Protein AF-A0A292R4X8-F1 (afdb_monomer_lite)

Secondary structure (DSSP, 8-state):
-HHHHHHHHHHHHHHHHHHHHHT--PPEEEEETT--TTS--EEEEEEEETTEEEEEEEEHHHHHHHHHH-TTHHHHHHHTS-TTSTTTEEEE-TTT-BTTBEEEEEEE--EEETTEEE--EEEEEEE-TTSSEEEEEEEETTS-EEEEEEEEEE-HHHHSPPPPTTGGG--

pLDDT: mean 82.52, std 17.25, range [35.72, 98.44]

Foldseek 3Di:
DVVVVVVVVVVVVVVVVCVVVVPPQDKWKKFFPPDDLVDQGKIKIWGDDPQKIFIDIGTLVVLLVQCQVPVCRVVVVRVPPPPPPPPGMWGWDPPPDDLQWTKTKDWDCWDDDPPDTGAIWIWMWTAGPVRQKIWIWIAHPVRDIDDITIIGTDDVVVSYDDPDPCPVVPD

Sequence (171 aa):
MIKKIFLCFLGLILIQSAHAQIYSSDVCFYIKTGESLEKNNGITYILFDGSRLITSSHTSYYVKKSLREDPNFFYNYLKNIDSNSEGNFYKYSSSKSTPKREVYIYRYPGYHDYFLNYAPHWRCIAVSPDKNSFISWTEYDDGTISGKQYYIRIDKKELLPKISDYDFLYE

Radius of gyration: 20.35 Å; chains: 1; bounding box: 51×65×45 Å

Structure (mmCIF, N/CA/C/O backbone):
data_AF-A0A292R4X8-F1
#
_entry.id   AF-A0A292R4X8-F1
#
loop_
_atom_site.group_PDB
_atom_site.id
_atom_site.type_symbol
_atom_site.label_atom_id
_atom_site.label_alt_id
_atom_site.label_comp_id
_atom_site.label_asym_id
_atom_site.label_entity_id
_atom_site.label_seq_id
_atom_site.pdbx_PDB_ins_code
_atom_site.Cartn_x
_atom_site.Cartn_y
_atom_site.Cartn_z
_atom_site.occupancy
_atom_site.B_iso_or_equiv
_atom_site.auth_seq_id
_atom_site.auth_comp_id
_atom_site.auth_asym_id
_atom_site.auth_atom_id
_atom_site.pdbx_PDB_model_num
ATOM 1 N N . MET A 1 1 ? -25.426 -43.292 -10.553 1.00 51.72 1 MET A N 1
ATOM 2 C CA . MET A 1 1 ? -24.390 -42.408 -11.145 1.00 51.72 1 MET A CA 1
ATOM 3 C C . MET A 1 1 ? -24.600 -40.924 -10.844 1.00 51.72 1 MET A C 1
ATOM 5 O O . MET A 1 1 ? -23.635 -40.279 -10.460 1.00 51.72 1 MET A O 1
ATOM 9 N N . ILE A 1 2 ? -25.831 -40.399 -10.912 1.00 53.72 2 ILE A N 1
ATOM 10 C CA . ILE A 1 2 ? -26.154 -38.970 -10.691 1.00 53.72 2 ILE A CA 1
ATOM 11 C C . ILE A 1 2 ? -25.671 -38.426 -9.325 1.00 53.72 2 ILE A C 1
ATOM 13 O O . ILE A 1 2 ? -25.116 -37.334 -9.263 1.00 53.72 2 ILE A O 1
ATOM 17 N N . LYS A 1 3 ? -25.758 -39.219 -8.244 1.00 51.16 3 LYS A N 1
ATOM 18 C CA . LYS A 1 3 ? -25.291 -38.822 -6.896 1.00 51.16 3 LYS A CA 1
ATOM 19 C C . LYS A 1 3 ? -23.786 -38.515 -6.800 1.00 51.16 3 LYS A C 1
ATOM 21 O O . LYS A 1 3 ? -23.405 -37.661 -6.011 1.00 51.16 3 LYS A O 1
ATOM 26 N N . LYS A 1 4 ? -22.932 -39.190 -7.587 1.00 51.75 4 LYS A N 1
ATOM 27 C CA . LYS A 1 4 ? -21.470 -38.968 -7.554 1.00 51.75 4 LYS A CA 1
ATOM 28 C C . LYS A 1 4 ? -21.073 -37.689 -8.302 1.00 51.75 4 LYS A C 1
ATOM 30 O O . LYS A 1 4 ? -20.222 -36.954 -7.824 1.00 51.75 4 LYS A O 1
ATOM 35 N N . ILE A 1 5 ? -21.743 -37.395 -9.419 1.00 62.31 5 ILE A N 1
ATOM 36 C CA . ILE A 1 5 ? -21.527 -36.171 -10.211 1.00 62.31 5 ILE A CA 1
ATOM 37 C C . ILE A 1 5 ? -21.956 -34.933 -9.413 1.00 62.31 5 ILE A C 1
ATOM 39 O O . ILE A 1 5 ? -21.246 -33.931 -9.400 1.00 62.31 5 ILE A O 1
ATOM 43 N N . PHE A 1 6 ? -23.074 -35.030 -8.687 1.00 60.19 6 PHE A N 1
ATOM 44 C CA . PHE A 1 6 ? -23.576 -33.942 -7.848 1.00 60.19 6 PHE A CA 1
ATOM 45 C C . PHE A 1 6 ? -22.606 -33.579 -6.711 1.00 60.19 6 PHE A C 1
ATOM 47 O O . PHE A 1 6 ? -22.381 -32.402 -6.452 1.00 60.19 6 PHE A O 1
ATOM 54 N N . LEU A 1 7 ? -21.965 -34.577 -6.086 1.00 59.62 7 LEU A N 1
ATOM 55 C CA . LEU A 1 7 ? -20.957 -34.353 -5.041 1.00 59.62 7 LEU A CA 1
ATOM 56 C C . LEU A 1 7 ? -19.698 -33.645 -5.569 1.00 59.62 7 LEU A C 1
ATOM 58 O O . LEU A 1 7 ? -19.169 -32.765 -4.895 1.00 59.62 7 LEU A O 1
ATOM 62 N N . CYS A 1 8 ? -19.238 -33.984 -6.777 1.00 63.91 8 CYS A N 1
ATOM 63 C CA . CYS A 1 8 ? -18.098 -33.308 -7.406 1.00 63.91 8 CYS A CA 1
ATOM 64 C C . CYS A 1 8 ? -18.420 -31.850 -7.769 1.00 63.91 8 CYS A C 1
ATOM 66 O O . CYS A 1 8 ? -17.586 -30.970 -7.562 1.00 63.91 8 CYS A O 1
ATOM 68 N N . PHE A 1 9 ? -19.636 -31.582 -8.257 1.00 64.19 9 PHE A N 1
ATOM 69 C CA . PHE A 1 9 ? -20.098 -30.221 -8.546 1.00 64.19 9 PHE A CA 1
ATOM 70 C C . PHE A 1 9 ? -20.234 -29.376 -7.273 1.00 64.19 9 PHE A C 1
ATOM 72 O O . PHE A 1 9 ? -19.782 -28.235 -7.254 1.00 64.19 9 PHE A O 1
ATOM 79 N N . LEU A 1 10 ? -20.779 -29.946 -6.191 1.00 60.28 10 LEU A N 1
ATOM 80 C CA . LEU A 1 10 ? -20.872 -29.260 -4.900 1.00 60.28 10 LEU A CA 1
ATOM 81 C C . LEU A 1 10 ? -19.480 -28.913 -4.347 1.00 60.28 10 LEU A C 1
ATOM 83 O O . LEU A 1 10 ? -19.275 -27.811 -3.851 1.00 60.28 10 LEU A O 1
ATOM 87 N N . GLY A 1 11 ? -18.511 -29.826 -4.490 1.00 58.47 11 GLY A N 1
ATOM 88 C CA . GLY A 1 11 ? -17.118 -29.587 -4.108 1.00 58.47 11 GLY A CA 1
ATOM 89 C C . GLY A 1 11 ? -16.472 -28.444 -4.895 1.00 58.47 11 GLY A C 1
ATOM 90 O O . GLY A 1 11 ? -15.842 -27.576 -4.300 1.00 58.47 11 GLY A O 1
ATOM 91 N N . LEU A 1 12 ? -16.673 -28.388 -6.215 1.00 57.62 12 LEU A N 1
ATOM 92 C CA . LEU A 1 12 ? -16.148 -27.306 -7.060 1.00 57.62 12 LEU A CA 1
ATOM 93 C C . LEU A 1 12 ? -16.778 -25.943 -6.737 1.00 57.62 12 LEU A C 1
ATOM 95 O O . LEU A 1 12 ? -16.058 -24.948 -6.677 1.00 57.62 12 LEU A O 1
ATOM 99 N N . ILE A 1 13 ? -18.089 -25.901 -6.473 1.00 59.47 13 ILE A N 1
ATOM 100 C CA . ILE A 1 13 ? -18.793 -24.674 -6.068 1.00 59.47 13 ILE A CA 1
ATOM 101 C C . ILE A 1 13 ? -18.271 -24.182 -4.714 1.00 59.47 13 ILE A C 1
ATOM 103 O O . ILE A 1 13 ? -18.007 -22.994 -4.570 1.00 59.47 13 ILE A O 1
ATOM 107 N N . LEU A 1 14 ? -18.052 -25.087 -3.753 1.00 53.00 14 LEU A N 1
ATOM 108 C CA . LEU A 1 14 ? -17.518 -24.748 -2.429 1.00 53.00 14 LEU A CA 1
ATOM 109 C C . LEU A 1 14 ? -16.064 -24.253 -2.481 1.00 53.00 14 LEU A C 1
ATOM 111 O O . LEU A 1 14 ? -15.698 -23.341 -1.742 1.00 53.00 14 LEU A O 1
ATOM 115 N N . ILE A 1 15 ? -15.234 -24.808 -3.371 1.00 53.19 15 ILE A N 1
ATOM 116 C CA . ILE A 1 15 ? -13.851 -24.349 -3.579 1.00 53.19 15 ILE A CA 1
ATOM 117 C C . ILE A 1 15 ? -13.834 -22.969 -4.258 1.00 53.19 15 ILE A C 1
ATOM 119 O O . ILE A 1 15 ? -13.043 -22.106 -3.873 1.00 53.19 15 ILE A O 1
ATOM 123 N N . GLN A 1 16 ? -14.726 -22.729 -5.227 1.00 46.72 16 GLN A N 1
ATOM 124 C CA . GLN A 1 16 ? -14.871 -21.422 -5.878 1.00 46.72 16 GLN A CA 1
ATOM 125 C C . GLN A 1 16 ? -15.432 -20.357 -4.931 1.00 46.72 16 GLN A C 1
ATOM 127 O O . GLN A 1 16 ? -14.919 -19.239 -4.913 1.00 46.72 16 GLN A O 1
ATOM 132 N N . SER A 1 17 ? -16.434 -20.688 -4.111 1.00 44.78 17 SER A N 1
ATOM 133 C CA . SER A 1 17 ? -16.985 -19.760 -3.121 1.00 44.78 17 SER A CA 1
ATOM 134 C C . SER A 1 17 ? -15.988 -19.470 -2.002 1.00 44.78 17 SER A C 1
ATOM 136 O O . SER A 1 17 ? -15.910 -18.333 -1.554 1.00 44.78 17 SER A O 1
ATOM 138 N N . ALA A 1 18 ? -15.172 -20.452 -1.598 1.00 43.09 18 ALA A N 1
ATOM 139 C CA . ALA A 1 18 ? -14.071 -20.222 -0.669 1.00 43.09 18 ALA A CA 1
ATOM 140 C C . ALA A 1 18 ? -13.013 -19.290 -1.276 1.00 43.09 18 ALA A C 1
ATOM 142 O O . ALA A 1 18 ? -12.608 -18.348 -0.610 1.00 43.09 18 ALA A O 1
ATOM 143 N N . HIS A 1 19 ? -12.622 -19.463 -2.545 1.00 37.81 19 HIS A N 1
ATOM 144 C CA . HIS A 1 19 ? -11.750 -18.492 -3.219 1.00 37.81 19 HIS A CA 1
ATOM 145 C C . HIS A 1 19 ? -12.378 -17.090 -3.242 1.00 37.81 19 HIS A C 1
ATOM 147 O O . HIS A 1 19 ? -11.727 -16.135 -2.839 1.00 37.81 19 HIS A O 1
ATOM 153 N N . ALA A 1 20 ? -13.651 -16.953 -3.622 1.00 38.44 20 ALA A N 1
ATOM 154 C CA . ALA A 1 20 ? -14.328 -15.654 -3.675 1.00 38.44 20 ALA A CA 1
ATOM 155 C C . ALA A 1 20 ? -14.498 -14.987 -2.292 1.00 38.44 20 ALA A C 1
ATOM 157 O O . ALA A 1 20 ? -14.418 -13.766 -2.192 1.00 38.44 20 ALA A O 1
ATOM 158 N N . GLN A 1 21 ? -14.696 -15.769 -1.225 1.00 35.72 21 GLN A N 1
ATOM 159 C CA . GLN A 1 21 ? -14.878 -15.270 0.144 1.00 35.72 21 GLN A CA 1
ATOM 160 C C . GLN A 1 21 ? -13.545 -15.031 0.884 1.00 35.72 21 GLN A C 1
ATOM 162 O O . GLN A 1 21 ? -13.499 -14.224 1.809 1.00 35.72 21 GLN A O 1
ATOM 167 N N . ILE A 1 22 ? -12.449 -15.673 0.459 1.00 38.53 22 ILE A N 1
ATOM 168 C CA . ILE A 1 22 ? -11.080 -15.427 0.959 1.00 38.53 22 ILE A CA 1
ATOM 169 C C . ILE A 1 22 ? -10.488 -14.127 0.376 1.00 38.53 22 ILE A C 1
ATOM 171 O O . ILE A 1 22 ? -9.588 -13.534 0.973 1.00 38.53 22 ILE A O 1
ATOM 175 N N . TYR A 1 23 ? -11.035 -13.621 -0.732 1.00 40.38 23 TYR A N 1
ATOM 176 C CA . TYR A 1 23 ? -10.735 -12.291 -1.267 1.00 40.38 23 TYR A CA 1
ATOM 177 C C . TYR A 1 23 ? -11.847 -11.287 -0.937 1.00 40.38 23 TYR A C 1
ATOM 179 O O . TYR A 1 23 ? -12.353 -10.622 -1.843 1.00 40.38 23 TYR A O 1
ATOM 187 N N . SER A 1 24 ? -12.224 -11.126 0.344 1.00 43.03 24 SER A N 1
ATOM 188 C CA . SER A 1 24 ? -12.921 -9.886 0.715 1.00 43.03 24 SER A CA 1
ATOM 189 C C . SER A 1 24 ? -12.012 -8.731 0.289 1.00 43.03 24 SER A C 1
ATOM 191 O O . SER A 1 24 ? -10.840 -8.645 0.666 1.00 43.03 24 SER A O 1
ATOM 193 N N . SER A 1 25 ? -12.519 -7.907 -0.622 1.00 57.69 25 SER A N 1
ATOM 194 C CA . SER A 1 25 ? -11.802 -6.818 -1.280 1.00 57.69 25 SER A CA 1
ATOM 195 C C . SER A 1 25 ? -11.636 -5.627 -0.334 1.00 57.69 25 SER A C 1
ATOM 197 O O . SER A 1 25 ? -11.923 -4.489 -0.695 1.00 57.69 25 SER A O 1
ATOM 199 N N . ASP A 1 26 ? -11.264 -5.898 0.914 1.00 75.88 26 ASP A N 1
ATOM 200 C CA . ASP A 1 26 ? -11.160 -4.896 1.955 1.00 75.88 26 ASP A CA 1
ATOM 201 C C . ASP A 1 26 ? -9.851 -4.131 1.821 1.00 75.88 26 ASP A C 1
ATOM 203 O O . ASP A 1 26 ? -8.761 -4.689 1.646 1.00 75.88 26 ASP A O 1
ATOM 207 N N . VAL A 1 27 ? -9.974 -2.813 1.934 1.00 92.81 27 VAL A N 1
ATOM 208 C CA . VAL A 1 27 ? -8.835 -1.906 1.946 1.00 92.81 27 VAL A CA 1
ATOM 209 C C . VAL A 1 27 ? -8.037 -2.124 3.228 1.00 92.81 27 VAL A C 1
ATOM 211 O O . VAL A 1 27 ? -8.570 -2.056 4.338 1.00 92.81 27 VAL A O 1
ATOM 214 N N . CYS A 1 28 ? -6.742 -2.378 3.078 1.00 95.38 28 CYS A N 1
ATOM 215 C CA . CYS A 1 28 ? -5.808 -2.479 4.189 1.00 95.38 28 CYS A CA 1
ATOM 216 C C . CYS A 1 28 ? -5.175 -1.110 4.452 1.00 95.38 28 CYS A C 1
ATOM 218 O O . CYS A 1 28 ? -4.732 -0.446 3.518 1.00 95.38 28 CYS A O 1
ATOM 220 N N . PHE A 1 29 ? -5.110 -0.703 5.719 1.00 96.44 29 PHE A N 1
ATOM 221 C CA . PHE A 1 29 ? -4.531 0.571 6.143 1.00 96.44 29 PHE A CA 1
ATOM 222 C C . PHE A 1 29 ? -3.188 0.329 6.814 1.00 96.44 29 PHE A C 1
ATOM 224 O O . PHE A 1 29 ? -3.041 -0.621 7.580 1.00 96.44 29 PHE A O 1
ATOM 231 N N . TYR A 1 30 ? -2.220 1.194 6.541 1.00 97.81 30 TYR A N 1
ATOM 232 C CA . TYR A 1 30 ? -0.852 1.047 7.001 1.00 97.81 30 TYR A CA 1
ATOM 233 C C . TYR A 1 30 ? -0.262 2.377 7.437 1.00 97.81 30 TYR A C 1
ATOM 235 O O . TYR A 1 30 ? -0.537 3.423 6.849 1.00 97.81 30 TYR A O 1
ATOM 243 N N . ILE A 1 31 ? 0.619 2.311 8.424 1.00 97.50 31 ILE A N 1
ATOM 244 C CA . ILE A 1 31 ? 1.420 3.435 8.900 1.00 97.50 31 ILE A CA 1
ATOM 245 C C . ILE A 1 31 ? 2.891 3.060 8.849 1.00 97.50 31 ILE A C 1
ATOM 247 O O . ILE A 1 31 ? 3.258 1.885 8.967 1.00 97.50 31 ILE A O 1
ATOM 251 N N . LYS A 1 32 ? 3.745 4.059 8.635 1.00 97.69 32 LYS A N 1
ATOM 252 C CA . LYS A 1 32 ? 5.186 3.854 8.640 1.00 97.69 32 LYS A CA 1
ATOM 253 C C . LYS A 1 32 ? 5.640 3.429 10.037 1.00 97.69 32 LYS A C 1
ATOM 255 O O . LYS A 1 32 ? 5.175 3.933 11.055 1.00 97.69 32 LYS A O 1
ATOM 260 N N . THR A 1 33 ? 6.568 2.485 10.092 1.00 95.88 33 THR A N 1
ATOM 261 C CA . THR A 1 33 ? 7.101 1.963 11.356 1.00 95.88 33 THR A CA 1
ATOM 262 C C . THR A 1 33 ? 7.740 3.094 12.163 1.00 95.88 33 THR A C 1
ATOM 264 O O . THR A 1 33 ? 8.529 3.870 11.623 1.00 95.88 33 THR A O 1
ATOM 267 N N . GLY A 1 34 ? 7.405 3.176 13.453 1.00 92.44 34 GLY A N 1
ATOM 268 C CA . GLY A 1 34 ? 7.866 4.231 14.363 1.00 92.44 34 GLY A CA 1
ATOM 269 C C . GLY A 1 34 ? 6.984 5.485 14.389 1.00 92.44 34 GLY A C 1
ATOM 270 O O . GLY A 1 34 ? 7.187 6.348 15.241 1.00 92.44 34 GLY A O 1
ATOM 271 N N . GLU A 1 35 ? 5.992 5.591 13.505 1.00 93.06 35 GLU A N 1
ATOM 272 C CA . GLU A 1 35 ? 4.982 6.648 13.560 1.00 93.06 35 GLU A CA 1
ATOM 273 C C . GLU A 1 35 ? 3.788 6.252 14.446 1.00 93.06 35 GLU A C 1
ATOM 275 O O . GLU A 1 35 ? 3.579 5.086 14.773 1.00 93.06 35 GLU A O 1
ATOM 280 N N . SER A 1 36 ? 3.005 7.251 14.862 1.00 87.25 36 SER A N 1
ATOM 281 C CA . SER A 1 36 ? 1.845 7.092 15.751 1.00 87.25 36 SER A CA 1
ATOM 282 C C . SER A 1 36 ? 0.570 7.650 15.117 1.00 87.25 36 SER A C 1
ATOM 284 O O . SER A 1 36 ? 0.618 8.652 14.401 1.00 87.25 36 SER A O 1
ATOM 286 N N . LEU A 1 37 ? -0.573 7.033 15.426 1.00 84.75 37 LEU A N 1
ATOM 287 C CA . LEU A 1 37 ? -1.912 7.482 15.024 1.00 84.75 37 LEU A CA 1
ATOM 288 C C . LEU A 1 37 ? -2.404 8.737 15.760 1.00 84.75 37 LEU A C 1
ATOM 290 O O . LEU A 1 37 ? -3.379 9.353 15.317 1.00 84.75 37 LEU A O 1
ATOM 294 N N . GLU A 1 38 ? -1.749 9.105 16.864 1.00 82.56 38 GLU A N 1
ATOM 295 C CA . GLU A 1 38 ? -2.056 10.307 17.655 1.00 82.56 38 GLU A CA 1
ATOM 296 C C . GLU A 1 38 ? -1.565 11.589 16.972 1.00 82.56 38 GLU A C 1
ATOM 298 O O . GLU A 1 38 ? -2.039 12.687 17.250 1.00 82.56 38 GLU A O 1
ATOM 303 N N . LYS A 1 39 ? -0.609 11.456 16.048 1.00 85.69 39 LYS A N 1
ATOM 304 C CA . LYS A 1 39 ? -0.126 12.558 15.216 1.00 85.69 39 LYS A CA 1
ATOM 305 C C . LYS A 1 39 ? -0.799 12.507 13.848 1.00 85.69 39 LYS A C 1
ATOM 307 O O . LYS A 1 39 ? -1.285 11.463 13.405 1.00 85.69 39 LYS A O 1
ATOM 312 N N . ASN A 1 40 ? -0.776 13.635 13.142 1.00 88.62 40 ASN A N 1
ATOM 313 C CA . ASN A 1 40 ? -1.327 13.760 11.794 1.00 88.62 40 ASN A CA 1
ATOM 314 C C . ASN A 1 40 ? -0.412 13.137 10.714 1.00 88.62 40 ASN A C 1
ATOM 316 O O . ASN A 1 40 ? -0.053 13.791 9.737 1.00 88.62 40 ASN A O 1
ATOM 320 N N . ASN A 1 41 ? 0.016 11.893 10.935 1.00 92.44 41 ASN A N 1
ATOM 321 C CA . ASN A 1 41 ? 0.947 11.154 10.085 1.00 92.44 41 ASN A CA 1
ATOM 322 C C . ASN A 1 41 ? 0.271 10.591 8.831 1.00 92.44 41 ASN A C 1
ATOM 324 O O . ASN A 1 41 ? -0.956 10.519 8.747 1.00 92.44 41 ASN A O 1
ATOM 328 N N . GLY A 1 42 ? 1.082 10.180 7.856 1.00 95.25 42 GLY A N 1
ATOM 329 C CA . GLY A 1 42 ? 0.599 9.573 6.621 1.00 95.25 42 GLY A CA 1
ATOM 330 C C . GLY A 1 42 ? 0.101 8.145 6.841 1.00 95.25 42 GLY A C 1
ATOM 331 O O . GLY A 1 42 ? 0.828 7.285 7.331 1.00 95.25 42 GLY A O 1
ATOM 332 N N . ILE A 1 43 ? -1.129 7.881 6.417 1.00 97.19 43 ILE A N 1
ATOM 333 C CA . ILE A 1 43 ? -1.721 6.550 6.337 1.00 97.19 43 ILE A CA 1
ATOM 334 C C . ILE A 1 43 ? -1.751 6.145 4.871 1.00 97.19 43 ILE A C 1
ATOM 336 O O . ILE A 1 43 ? -2.346 6.829 4.039 1.00 97.19 43 ILE A O 1
ATOM 340 N N . THR A 1 44 ? -1.100 5.031 4.560 1.00 97.25 44 THR A N 1
ATOM 341 C CA . THR A 1 44 ? -1.162 4.403 3.238 1.00 97.25 44 THR A CA 1
ATOM 342 C C . THR A 1 44 ? -2.290 3.388 3.241 1.00 97.25 44 THR A C 1
ATOM 344 O O . THR A 1 44 ? -2.378 2.574 4.157 1.00 97.25 44 THR A O 1
ATOM 347 N N . TYR A 1 45 ? -3.159 3.428 2.241 1.00 95.94 45 TYR A N 1
ATOM 348 C CA . TYR A 1 45 ? -4.289 2.513 2.127 1.00 95.94 45 TYR A CA 1
ATOM 349 C C . TYR A 1 45 ? -4.245 1.789 0.785 1.00 95.94 45 TYR A C 1
ATOM 351 O O . TYR A 1 45 ? -4.024 2.400 -0.260 1.00 95.94 45 TYR A O 1
ATOM 359 N N . ILE A 1 46 ? -4.410 0.467 0.845 1.00 96.06 46 ILE A N 1
ATOM 360 C CA . ILE A 1 46 ? -4.130 -0.453 -0.255 1.00 96.06 46 ILE A CA 1
ATOM 361 C C . ILE A 1 46 ? -5.337 -1.350 -0.510 1.00 96.06 46 ILE A C 1
ATOM 363 O O . ILE A 1 46 ? -5.806 -2.042 0.395 1.00 96.06 46 ILE A O 1
ATOM 367 N N . LEU A 1 47 ? -5.785 -1.386 -1.762 1.00 94.56 47 LEU A N 1
ATOM 368 C CA . LEU A 1 47 ? -6.719 -2.374 -2.285 1.00 94.56 47 LEU A CA 1
ATOM 369 C C . LEU A 1 47 ? -5.932 -3.434 -3.061 1.00 94.56 47 LEU A C 1
ATOM 371 O O . LEU A 1 47 ? -5.217 -3.124 -4.017 1.00 94.56 47 LEU A O 1
ATOM 375 N N . PHE A 1 48 ? -6.081 -4.687 -2.642 1.00 91.50 48 PHE A N 1
ATOM 376 C CA . PHE A 1 48 ? -5.549 -5.848 -3.349 1.00 91.50 48 PHE A CA 1
ATOM 377 C C . PHE A 1 48 ? -6.620 -6.383 -4.293 1.00 91.50 48 PHE A C 1
ATOM 379 O O . PHE A 1 48 ? -7.676 -6.816 -3.835 1.00 91.50 48 PHE A O 1
ATOM 386 N N . ASP A 1 49 ? -6.341 -6.364 -5.591 1.00 87.19 49 ASP A N 1
ATOM 387 C CA . ASP A 1 49 ? -7.285 -6.764 -6.631 1.00 87.19 49 ASP A CA 1
ATOM 388 C C . ASP A 1 49 ? -6.618 -7.737 -7.613 1.00 87.19 49 ASP A C 1
ATOM 390 O O . ASP A 1 49 ? -6.044 -7.355 -8.641 1.00 87.19 49 ASP A O 1
ATOM 394 N N . GLY A 1 50 ? -6.632 -9.020 -7.242 1.00 83.88 50 GLY A N 1
ATOM 395 C CA . GLY A 1 50 ? -5.963 -10.086 -7.983 1.00 83.88 50 GLY A CA 1
ATOM 396 C C . GLY A 1 50 ? -4.459 -9.834 -8.103 1.00 83.88 50 GLY A C 1
ATOM 397 O O . GLY A 1 50 ? -3.758 -9.695 -7.107 1.00 83.88 50 GLY A O 1
ATOM 398 N N . SER A 1 51 ? -3.956 -9.745 -9.336 1.00 87.75 51 SER A N 1
ATOM 399 C CA . SER A 1 51 ? -2.542 -9.465 -9.627 1.00 87.75 51 SER A CA 1
ATOM 400 C C . SER A 1 51 ? -2.175 -7.975 -9.549 1.00 87.75 51 SER A C 1
ATOM 402 O O . SER A 1 51 ? -1.119 -7.573 -10.053 1.00 87.75 51 SER A O 1
ATOM 404 N N . ARG A 1 52 ? -3.063 -7.136 -9.006 1.00 89.69 52 ARG A N 1
ATOM 405 C CA . ARG A 1 52 ? -2.895 -5.686 -8.911 1.00 89.69 52 ARG A CA 1
ATOM 406 C C . ARG A 1 52 ? -2.950 -5.228 -7.464 1.00 89.69 52 ARG A C 1
ATOM 408 O O . ARG A 1 52 ? -3.711 -5.745 -6.649 1.00 89.69 52 ARG A O 1
ATOM 415 N N . LEU A 1 53 ? -2.169 -4.196 -7.192 1.00 92.69 53 LEU A N 1
ATOM 416 C CA . LEU A 1 53 ? -2.194 -3.450 -5.950 1.00 92.69 53 LEU A CA 1
ATOM 417 C C . LEU A 1 53 ? -2.474 -1.992 -6.305 1.00 92.69 53 LEU A C 1
ATOM 419 O O . LEU A 1 53 ? -1.740 -1.398 -7.097 1.00 92.69 53 LEU A O 1
ATOM 423 N N . ILE A 1 54 ? -3.543 -1.439 -5.736 1.00 94.25 54 ILE A N 1
ATOM 424 C CA . ILE A 1 54 ? -3.934 -0.039 -5.914 1.00 94.25 54 ILE A CA 1
ATOM 425 C C . ILE A 1 54 ? -3.734 0.659 -4.580 1.00 94.25 54 ILE A C 1
ATOM 427 O O . ILE A 1 54 ? -4.244 0.201 -3.559 1.00 94.25 54 ILE A O 1
ATOM 431 N N . THR A 1 55 ? -2.967 1.740 -4.569 1.00 94.31 55 THR A N 1
ATOM 432 C CA . THR A 1 55 ? -2.571 2.411 -3.332 1.00 94.31 55 THR A CA 1
ATOM 433 C C . THR A 1 55 ? -2.660 3.916 -3.467 1.00 94.31 55 THR A C 1
ATOM 435 O O . THR A 1 55 ? -2.419 4.470 -4.532 1.00 94.31 55 THR A O 1
ATOM 438 N N . SER A 1 56 ? -2.952 4.572 -2.352 1.00 94.88 56 SER A N 1
ATOM 439 C CA . SER A 1 56 ? -2.767 6.008 -2.168 1.00 94.88 56 SER A CA 1
ATOM 440 C C . SER A 1 56 ? -2.463 6.272 -0.690 1.00 94.88 56 SER A C 1
ATOM 442 O O . SER A 1 56 ? -2.406 5.344 0.126 1.00 94.88 56 SER A O 1
ATOM 444 N N . SER A 1 57 ? -2.194 7.521 -0.333 1.00 94.69 57 SER A N 1
ATOM 445 C CA . SER A 1 57 ? -1.942 7.909 1.048 1.00 94.69 57 SER A CA 1
ATOM 446 C C . SER A 1 57 ? -2.554 9.262 1.366 1.00 94.69 57 SER A C 1
ATOM 448 O O . SER A 1 57 ? -2.749 10.113 0.501 1.00 94.69 57 SER A O 1
ATOM 450 N N . HIS A 1 58 ? -2.911 9.447 2.632 1.00 95.50 58 HIS A N 1
ATOM 451 C CA . HIS A 1 58 ? -3.352 10.734 3.147 1.00 95.50 58 HIS A CA 1
ATOM 452 C C . HIS A 1 58 ? -3.060 10.822 4.640 1.00 95.50 58 HIS A C 1
ATOM 454 O O . HIS A 1 58 ? -2.739 9.834 5.293 1.00 95.50 58 HIS A O 1
ATOM 460 N N . THR A 1 59 ? -3.183 12.015 5.196 1.00 94.50 59 THR A N 1
ATOM 461 C CA . THR A 1 59 ? -3.059 12.247 6.634 1.00 94.50 59 THR A CA 1
ATOM 462 C C . THR A 1 59 ? -4.075 11.442 7.457 1.00 94.50 59 THR A C 1
ATOM 464 O O . THR A 1 59 ? -5.216 11.230 7.037 1.00 94.50 59 THR A O 1
ATOM 467 N N . SER A 1 60 ? -3.685 11.038 8.668 1.00 93.19 60 SER A N 1
ATOM 468 C CA . SER A 1 60 ? -4.536 10.282 9.592 1.00 93.19 60 SER A CA 1
ATOM 469 C C . SER A 1 60 ? -5.835 11.022 9.923 1.00 93.19 60 SER A C 1
ATOM 471 O O . SER A 1 60 ? -6.882 10.383 10.003 1.00 93.19 60 SER A O 1
ATOM 473 N N . TYR A 1 61 ? -5.811 12.358 10.020 1.00 91.31 61 TYR A N 1
ATOM 474 C CA . TYR A 1 61 ? -7.018 13.176 10.175 1.00 91.31 61 TYR A CA 1
ATOM 475 C C . TYR A 1 61 ? -8.026 12.950 9.041 1.00 91.31 61 TYR A C 1
ATOM 477 O O . TYR A 1 61 ? -9.195 12.663 9.300 1.00 91.31 61 TYR A O 1
ATOM 485 N N . TYR A 1 62 ? -7.578 13.044 7.786 1.00 94.12 62 TYR A N 1
ATOM 486 C CA . TYR A 1 62 ? -8.454 12.878 6.626 1.00 94.12 62 TYR A CA 1
ATOM 487 C C . TYR A 1 62 ? -9.013 11.459 6.547 1.00 94.12 62 TYR A C 1
ATOM 489 O O . TYR A 1 62 ? -10.198 11.276 6.275 1.00 94.12 62 TYR A O 1
ATOM 497 N N . VAL A 1 63 ? -8.177 10.456 6.835 1.00 94.44 63 VAL A N 1
ATOM 498 C CA . VAL A 1 63 ? -8.606 9.054 6.842 1.00 94.44 63 VAL A CA 1
ATOM 499 C C . VAL A 1 63 ? -9.680 8.806 7.896 1.00 94.44 63 VAL A C 1
ATOM 501 O O . VAL A 1 63 ? -10.733 8.261 7.567 1.00 94.44 63 VAL A O 1
ATOM 504 N N . LYS A 1 64 ? -9.465 9.270 9.132 1.00 92.44 64 LYS A N 1
ATOM 505 C CA . LYS A 1 64 ? -10.442 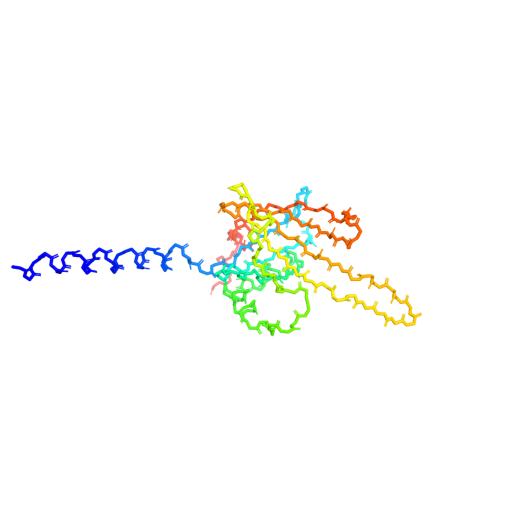9.159 10.226 1.00 92.44 64 LYS A CA 1
ATOM 506 C C . LYS A 1 64 ? -11.754 9.880 9.893 1.00 92.44 64 LYS A C 1
ATOM 508 O O . LYS A 1 64 ? -12.828 9.334 10.128 1.00 92.44 64 LYS A O 1
ATOM 513 N N . LYS A 1 65 ? -11.674 11.093 9.330 1.00 91.62 65 LYS A N 1
ATOM 514 C CA . LYS A 1 65 ? -12.849 11.871 8.907 1.00 91.62 65 LYS A CA 1
ATOM 515 C C . LYS A 1 65 ? -13.647 11.141 7.822 1.00 91.62 65 LYS A C 1
ATOM 517 O O . LYS A 1 65 ? -14.841 10.933 7.995 1.00 91.62 65 LYS A O 1
ATOM 522 N N . SER A 1 66 ? -12.984 10.694 6.758 1.00 93.75 66 SER A N 1
ATOM 523 C CA . SER A 1 66 ? -13.648 10.042 5.620 1.00 93.75 66 SER A CA 1
ATOM 524 C C . SER A 1 66 ? -14.326 8.731 6.029 1.00 93.75 66 SER A C 1
ATOM 526 O O . SER A 1 66 ? -15.444 8.468 5.610 1.00 93.75 66 SER A O 1
ATOM 528 N N . LEU A 1 67 ? -13.694 7.937 6.906 1.00 90.62 67 LEU A N 1
ATOM 529 C CA . LEU A 1 67 ? -14.291 6.704 7.438 1.00 90.62 67 LEU A CA 1
ATOM 530 C C . LEU A 1 67 ? -15.500 6.948 8.349 1.00 90.62 67 LEU A C 1
ATOM 532 O O . LEU A 1 67 ? -16.347 6.065 8.468 1.00 90.62 67 LEU A O 1
ATOM 536 N N . ARG A 1 68 ? -15.563 8.107 9.016 1.00 87.06 68 ARG A N 1
ATOM 537 C CA . ARG A 1 68 ? -16.721 8.506 9.827 1.00 87.06 68 ARG A CA 1
ATOM 538 C C . ARG A 1 68 ? -17.917 8.864 8.947 1.00 87.06 68 ARG A C 1
ATOM 540 O O . ARG A 1 68 ? -19.041 8.556 9.317 1.00 87.06 68 ARG A O 1
ATOM 547 N N . GLU A 1 69 ? -17.664 9.524 7.821 1.00 89.56 69 GLU A N 1
ATOM 548 C CA . GLU A 1 69 ? -18.696 9.956 6.874 1.00 89.56 69 GLU A CA 1
ATOM 549 C C . GLU A 1 69 ? -19.207 8.788 6.015 1.00 89.56 69 GLU A C 1
ATOM 551 O O . GLU A 1 69 ? -20.414 8.624 5.860 1.00 89.56 69 GLU A O 1
ATOM 556 N N . ASP A 1 70 ? -18.304 7.948 5.500 1.00 86.31 70 ASP A N 1
ATOM 557 C CA . ASP A 1 70 ? -18.633 6.734 4.749 1.00 86.31 70 ASP A CA 1
ATOM 558 C C . ASP A 1 70 ? -17.620 5.610 5.066 1.00 86.31 70 ASP A C 1
ATOM 560 O O . ASP A 1 70 ? -16.458 5.665 4.639 1.00 86.31 70 ASP A O 1
ATOM 564 N N . PRO A 1 71 ? -18.038 4.529 5.756 1.00 85.25 71 PRO A N 1
ATOM 565 C CA . PRO A 1 71 ? -17.171 3.390 6.055 1.00 8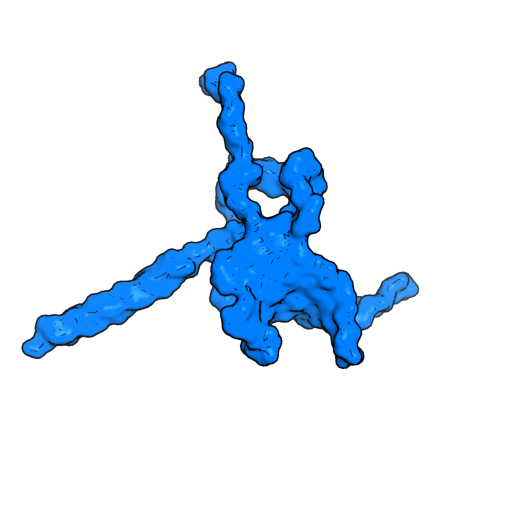5.25 71 PRO A CA 1
ATOM 566 C C . PRO A 1 71 ? -16.552 2.714 4.821 1.00 85.25 71 PRO A C 1
ATOM 568 O O . PRO A 1 71 ? -15.541 2.016 4.963 1.00 85.25 71 PRO A O 1
ATOM 571 N N . ASN A 1 72 ? -17.137 2.895 3.633 1.00 88.44 72 ASN A N 1
ATOM 572 C CA . ASN A 1 72 ? -16.688 2.324 2.362 1.00 88.44 72 ASN A CA 1
ATOM 573 C C . ASN A 1 72 ? -15.949 3.329 1.467 1.00 88.44 72 ASN A C 1
ATOM 575 O O . ASN A 1 72 ? -15.522 2.953 0.371 1.00 88.44 72 ASN A O 1
ATOM 579 N N . PHE A 1 73 ? -15.727 4.562 1.937 1.00 91.88 73 PHE A N 1
ATOM 580 C CA . PHE A 1 73 ? -15.140 5.651 1.154 1.00 91.88 73 PHE A CA 1
ATOM 581 C C . PHE A 1 73 ? -13.879 5.221 0.396 1.00 91.88 73 PHE A C 1
ATOM 583 O O . PHE A 1 73 ? -13.793 5.368 -0.819 1.00 91.88 73 PHE A O 1
ATOM 590 N N . PHE A 1 74 ? -12.907 4.630 1.100 1.00 93.31 74 PHE A N 1
ATOM 591 C CA . PHE A 1 74 ? -11.620 4.258 0.506 1.00 93.31 74 PHE A CA 1
ATOM 592 C C . PHE A 1 74 ? -11.716 3.106 -0.489 1.00 93.31 74 PHE A C 1
ATOM 594 O O . PHE A 1 74 ? -10.960 3.086 -1.456 1.00 93.31 74 PHE A O 1
ATOM 601 N N . TYR A 1 75 ? -12.644 2.168 -0.290 1.00 92.50 75 TYR A N 1
ATOM 602 C CA . TYR A 1 75 ? -12.887 1.120 -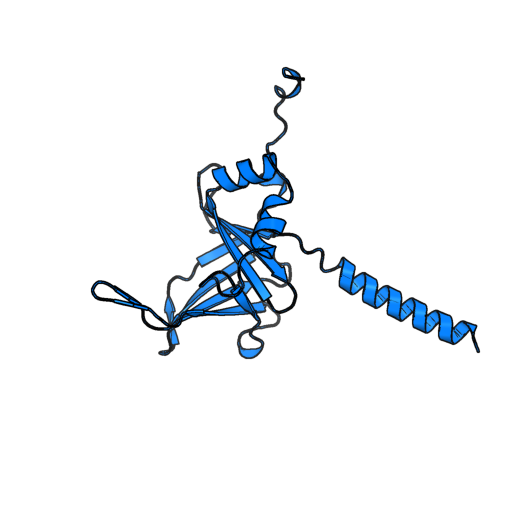1.277 1.00 92.50 75 TYR A CA 1
ATOM 603 C C . TYR A 1 75 ? -13.406 1.735 -2.578 1.00 92.50 75 TYR A C 1
ATOM 605 O O . TYR A 1 75 ? -12.846 1.492 -3.647 1.00 92.50 75 TYR A O 1
ATOM 613 N N . ASN A 1 76 ? -14.424 2.594 -2.471 1.00 91.38 76 ASN A N 1
ATOM 614 C CA . ASN A 1 76 ? -15.014 3.287 -3.611 1.00 91.38 76 ASN A CA 1
ATOM 615 C C . ASN A 1 76 ? -13.996 4.204 -4.296 1.00 91.38 76 ASN A C 1
ATOM 617 O O . ASN A 1 76 ? -13.891 4.193 -5.518 1.00 91.38 76 ASN A O 1
ATOM 621 N N . TYR A 1 77 ? -13.210 4.952 -3.524 1.00 92.50 77 TYR A N 1
ATOM 622 C CA . TYR A 1 77 ? -12.156 5.812 -4.046 1.00 92.50 77 TYR A CA 1
ATOM 623 C C . TYR A 1 77 ? -11.118 5.004 -4.832 1.00 92.50 77 TYR A C 1
ATOM 625 O O . TYR A 1 77 ? -10.941 5.254 -6.020 1.00 92.50 77 TYR A O 1
ATOM 633 N N . LEU A 1 78 ? -10.491 3.994 -4.211 1.00 93.19 78 LEU A N 1
ATOM 634 C CA . LEU A 1 78 ? -9.433 3.198 -4.846 1.00 93.19 78 LEU A CA 1
ATOM 635 C C . LEU A 1 78 ? -9.927 2.449 -6.090 1.00 93.19 78 LEU A C 1
ATOM 637 O O . LEU A 1 78 ? -9.212 2.379 -7.086 1.00 93.19 78 LEU A O 1
ATOM 641 N N . LYS A 1 79 ? -11.151 1.910 -6.055 1.00 90.44 79 LYS A N 1
ATOM 642 C CA . LYS A 1 79 ? -11.743 1.180 -7.185 1.00 90.44 79 LYS A CA 1
ATOM 643 C C . LYS A 1 79 ? -12.002 2.069 -8.406 1.00 90.44 79 LYS A C 1
ATOM 645 O O . LYS A 1 79 ? -12.012 1.560 -9.523 1.00 90.44 79 LYS A O 1
ATOM 650 N N . ASN A 1 80 ? -12.218 3.367 -8.192 1.00 88.88 80 ASN A N 1
ATOM 651 C CA . ASN A 1 80 ? -12.519 4.339 -9.243 1.00 88.88 80 ASN A CA 1
ATOM 652 C C . ASN A 1 80 ? -11.314 5.205 -9.645 1.00 88.88 80 ASN A C 1
ATOM 654 O O . ASN A 1 80 ? -11.476 6.106 -10.467 1.00 88.88 80 ASN A O 1
ATOM 658 N N . ILE A 1 81 ? -10.115 4.965 -9.096 1.00 87.38 81 ILE A N 1
ATOM 659 C CA . ILE A 1 81 ? -8.912 5.625 -9.615 1.00 87.38 81 ILE A CA 1
ATOM 660 C C . ILE A 1 81 ? -8.724 5.175 -11.069 1.00 87.38 81 ILE A C 1
ATOM 662 O O . ILE A 1 81 ? -8.783 3.982 -11.370 1.00 87.38 81 ILE A O 1
ATOM 6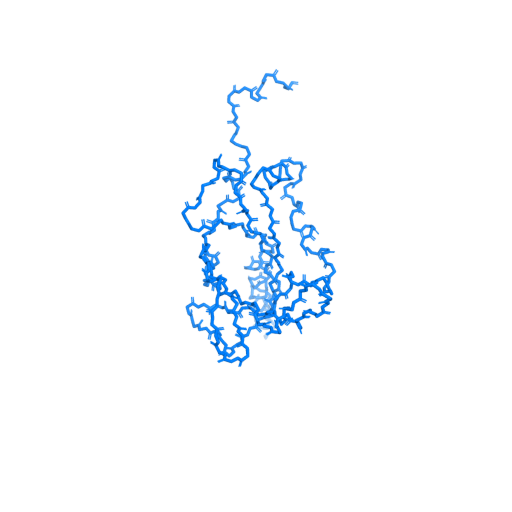66 N N . ASP A 1 82 ? -8.497 6.128 -11.975 1.00 79.69 82 ASP A N 1
ATOM 667 C CA . ASP A 1 82 ? -8.144 5.819 -13.359 1.00 79.69 82 ASP A CA 1
ATOM 668 C C . ASP A 1 82 ? -6.881 4.951 -13.378 1.00 79.69 82 ASP A C 1
ATOM 670 O O . ASP A 1 82 ? -5.858 5.336 -12.821 1.00 79.69 82 ASP A O 1
ATOM 674 N N . SER A 1 83 ? -6.929 3.798 -14.045 1.00 72.19 83 SER A N 1
ATOM 675 C CA . SER A 1 83 ? -5.776 2.907 -14.223 1.00 72.19 83 SER A CA 1
ATOM 676 C C . SER A 1 83 ? -4.559 3.563 -14.889 1.00 72.19 83 SER A C 1
ATOM 678 O O . SER A 1 83 ? -3.453 3.037 -14.770 1.00 72.19 83 SER A O 1
ATOM 680 N N . ASN A 1 84 ? -4.754 4.698 -15.567 1.00 70.56 84 ASN A N 1
ATOM 681 C CA . ASN A 1 84 ? -3.687 5.519 -16.140 1.00 70.56 84 ASN A CA 1
ATOM 682 C C . ASN A 1 84 ? -3.121 6.553 -15.150 1.00 70.56 84 ASN A C 1
ATOM 684 O O . ASN A 1 84 ? -2.159 7.244 -15.473 1.00 70.56 84 ASN A O 1
ATOM 688 N N . SER A 1 85 ? -3.695 6.670 -13.949 1.00 72.25 85 SER A N 1
ATOM 689 C CA . SER A 1 85 ? -3.185 7.527 -12.880 1.00 72.25 85 SER A CA 1
ATOM 690 C C . SER A 1 85 ? -1.810 7.035 -12.438 1.00 72.25 85 SER A C 1
ATOM 692 O O . SER A 1 85 ? -1.658 5.964 -11.837 1.00 72.25 85 SER A O 1
ATOM 694 N N . GLU A 1 86 ? -0.795 7.835 -12.751 1.00 72.00 86 GLU A N 1
ATOM 695 C CA . GLU A 1 86 ? 0.589 7.518 -12.438 1.00 72.00 86 GLU A CA 1
ATOM 696 C C . GLU A 1 86 ? 0.807 7.295 -10.935 1.00 72.00 86 GLU A C 1
ATOM 698 O O . GLU A 1 86 ? 0.359 8.059 -10.083 1.00 72.00 86 GLU A O 1
ATOM 703 N N . GLY A 1 87 ? 1.564 6.247 -10.604 1.00 74.56 87 GLY A N 1
ATOM 704 C CA . GLY A 1 87 ? 2.083 6.017 -9.254 1.00 74.56 87 GLY A CA 1
ATOM 705 C C . GLY A 1 87 ? 1.143 5.318 -8.270 1.00 74.56 87 GLY A C 1
ATOM 706 O O . GLY A 1 87 ? 1.607 4.983 -7.178 1.00 74.56 87 GLY A O 1
ATOM 707 N N . ASN A 1 88 ? -0.109 5.046 -8.652 1.00 86.44 88 ASN A N 1
ATOM 708 C CA . ASN A 1 88 ? -1.104 4.407 -7.780 1.00 86.44 88 ASN A CA 1
ATOM 709 C C . ASN A 1 88 ? -1.345 2.921 -8.105 1.00 86.44 88 ASN A C 1
ATOM 711 O O . ASN A 1 88 ? -1.861 2.194 -7.258 1.00 86.44 88 ASN A O 1
ATOM 715 N N . PHE A 1 89 ? -0.942 2.448 -9.292 1.00 91.62 89 PHE A N 1
ATOM 716 C CA . PHE A 1 89 ? -1.173 1.076 -9.766 1.00 91.62 89 PHE A CA 1
ATOM 717 C C . PHE A 1 89 ? 0.117 0.271 -9.868 1.00 91.62 89 PHE A C 1
ATOM 719 O O . PHE A 1 89 ? 0.993 0.578 -10.673 1.00 91.62 89 PHE A O 1
ATOM 726 N N . TYR A 1 90 ? 0.196 -0.821 -9.113 1.00 93.31 90 TYR A N 1
ATOM 727 C CA . TYR A 1 90 ? 1.328 -1.739 -9.126 1.00 93.31 90 TYR A CA 1
ATOM 728 C C . TYR A 1 90 ? 0.885 -3.110 -9.634 1.00 93.31 90 TYR A C 1
ATOM 730 O O . TYR A 1 90 ? -0.203 -3.597 -9.317 1.00 93.31 90 TYR A O 1
ATOM 738 N N . LYS A 1 91 ? 1.746 -3.750 -10.424 1.00 94.44 91 LYS A N 1
ATOM 739 C CA . LYS A 1 91 ? 1.524 -5.090 -10.978 1.00 94.44 91 LYS A CA 1
ATOM 740 C C . LYS A 1 91 ? 2.356 -6.110 -10.218 1.00 94.44 91 LYS A C 1
ATOM 742 O O . LYS A 1 91 ? 3.520 -5.853 -9.923 1.00 94.44 91 LYS A O 1
ATOM 747 N N . TYR A 1 92 ? 1.773 -7.268 -9.935 1.00 95.38 92 TYR A N 1
ATOM 748 C CA . TYR A 1 92 ? 2.489 -8.390 -9.338 1.00 95.38 92 TYR A CA 1
ATOM 749 C C . TYR A 1 92 ? 3.703 -8.803 -10.190 1.00 95.38 92 TYR A C 1
ATOM 751 O O . TYR A 1 92 ? 3.617 -8.904 -11.415 1.00 95.38 92 TYR A O 1
ATOM 759 N N . SER A 1 93 ? 4.831 -9.061 -9.531 1.00 96.31 93 SER A N 1
ATOM 760 C CA . SER A 1 93 ? 6.084 -9.511 -10.130 1.00 96.31 93 SER A CA 1
ATOM 761 C C . SER A 1 93 ? 6.473 -10.865 -9.549 1.00 96.31 93 SER A C 1
ATOM 763 O O . SER A 1 93 ? 6.995 -10.955 -8.435 1.00 96.31 93 SER A O 1
ATOM 765 N N . SER A 1 94 ? 6.257 -11.933 -10.316 1.00 95.12 94 SER A N 1
ATOM 766 C CA . SER A 1 94 ? 6.651 -13.289 -9.914 1.00 95.12 94 SER A CA 1
ATOM 767 C C . SER A 1 94 ? 8.167 -13.434 -9.757 1.00 95.12 94 SER A C 1
ATOM 769 O O . SER A 1 94 ? 8.617 -14.117 -8.846 1.00 95.12 94 SER A O 1
ATOM 771 N N . SER A 1 95 ? 8.959 -12.751 -10.590 1.00 95.50 95 SER A N 1
ATOM 772 C CA . SER A 1 95 ? 10.426 -12.831 -10.575 1.00 95.50 95 SER A CA 1
ATOM 773 C C . SER A 1 95 ? 11.075 -12.192 -9.346 1.00 95.50 95 SER A C 1
ATOM 775 O O . SER A 1 95 ? 12.169 -12.597 -8.961 1.00 95.50 95 SER A O 1
ATOM 777 N N . LYS A 1 96 ? 10.420 -11.201 -8.727 1.00 93.88 96 LYS A N 1
ATOM 778 C CA . LYS A 1 96 ? 10.891 -10.549 -7.493 1.00 93.88 96 LYS A CA 1
ATOM 779 C C . LYS A 1 96 ? 10.219 -11.100 -6.232 1.00 93.88 96 LYS A C 1
ATOM 781 O O . LYS A 1 96 ? 10.677 -10.819 -5.125 1.00 93.88 96 LYS A O 1
ATOM 786 N N . SER A 1 97 ? 9.136 -11.859 -6.385 1.00 94.56 97 SER A N 1
ATOM 787 C CA . SER A 1 97 ? 8.394 -12.434 -5.265 1.00 94.56 97 SER A CA 1
ATOM 788 C C . SER A 1 97 ? 9.116 -13.634 -4.658 1.00 94.56 97 SER A C 1
ATOM 790 O O . SER A 1 97 ? 9.827 -14.379 -5.325 1.00 94.56 97 SER A O 1
ATOM 792 N N . THR A 1 98 ? 8.900 -13.842 -3.364 1.00 95.06 98 THR A N 1
ATOM 793 C CA . THR A 1 98 ? 9.408 -14.992 -2.607 1.00 95.06 98 THR A CA 1
ATOM 794 C C . THR A 1 98 ? 8.272 -15.589 -1.775 1.00 95.06 98 THR A C 1
ATOM 796 O O . THR A 1 98 ? 7.284 -14.898 -1.524 1.00 95.06 98 THR A O 1
ATOM 799 N N . PRO A 1 99 ? 8.412 -16.810 -1.226 1.00 93.31 99 PRO A N 1
ATOM 800 C CA . PRO A 1 99 ? 7.410 -17.365 -0.309 1.00 93.31 99 PRO A CA 1
ATOM 801 C C . PRO A 1 99 ? 7.128 -16.488 0.924 1.00 93.31 99 PRO A C 1
ATOM 803 O O . PRO A 1 99 ? 6.097 -16.637 1.570 1.00 93.31 99 PRO A O 1
ATOM 806 N N . LYS A 1 100 ? 8.049 -15.578 1.275 1.00 94.38 100 LYS A N 1
ATOM 807 C CA . LYS A 1 100 ? 7.908 -14.664 2.417 1.00 94.38 100 LYS A CA 1
ATOM 808 C C . LYS A 1 100 ? 7.318 -13.306 2.049 1.00 94.38 100 LYS A C 1
ATOM 810 O O . LYS A 1 100 ? 6.952 -12.569 2.962 1.00 94.38 100 LYS A O 1
ATOM 815 N N . ARG A 1 101 ? 7.310 -12.926 0.767 1.00 95.50 101 ARG A N 1
ATOM 816 C CA . ARG A 1 101 ? 6.881 -11.600 0.303 1.00 95.50 101 ARG A CA 1
ATOM 817 C C . ARG A 1 101 ? 6.408 -11.640 -1.146 1.00 95.50 101 ARG A C 1
ATOM 819 O O . ARG A 1 101 ? 7.182 -11.999 -2.031 1.00 95.50 101 ARG A O 1
ATOM 826 N N . GLU A 1 102 ? 5.196 -11.161 -1.383 1.00 96.19 102 GLU A N 1
ATOM 827 C CA . GLU A 1 102 ? 4.708 -10.846 -2.725 1.00 96.19 102 GLU A CA 1
ATOM 828 C C . GLU A 1 102 ? 5.178 -9.450 -3.123 1.00 96.19 102 GLU A C 1
ATOM 830 O O . GLU A 1 102 ? 5.031 -8.504 -2.348 1.00 96.19 102 GLU A O 1
ATOM 835 N N . VAL A 1 103 ? 5.744 -9.309 -4.319 1.00 97.25 103 VAL A N 1
ATOM 836 C CA . VAL A 1 103 ? 6.277 -8.035 -4.805 1.00 97.25 103 VAL A CA 1
ATOM 837 C C . VAL A 1 103 ? 5.403 -7.484 -5.920 1.00 97.25 103 VAL A C 1
ATOM 839 O O . VAL A 1 103 ? 5.142 -8.161 -6.911 1.00 97.25 103 VAL A O 1
ATOM 842 N N . TYR A 1 104 ? 5.003 -6.226 -5.767 1.00 96.62 104 TYR A N 1
ATOM 843 C CA . TYR A 1 104 ? 4.257 -5.451 -6.746 1.00 96.62 104 TYR A CA 1
ATOM 844 C C . TYR A 1 104 ? 5.122 -4.278 -7.212 1.00 96.62 104 TYR A C 1
ATOM 846 O O . TYR A 1 104 ? 5.770 -3.616 -6.400 1.00 96.62 104 TYR A O 1
ATOM 854 N N . ILE A 1 105 ? 5.150 -4.029 -8.519 1.00 95.69 105 ILE A N 1
ATOM 855 C CA . ILE A 1 105 ? 6.025 -3.034 -9.142 1.00 95.69 105 ILE A CA 1
ATOM 856 C C . ILE A 1 105 ? 5.248 -2.072 -10.034 1.00 95.69 105 ILE A C 1
ATOM 858 O O . ILE A 1 105 ? 4.284 -2.448 -10.704 1.00 95.69 105 ILE A O 1
ATOM 862 N N . TYR A 1 106 ? 5.715 -0.833 -10.070 1.00 93.56 106 TYR A N 1
ATOM 863 C CA . TYR A 1 106 ? 5.267 0.204 -10.983 1.00 93.56 106 TYR A CA 1
ATOM 864 C C . TYR A 1 106 ? 6.492 0.829 -11.647 1.00 93.56 106 TYR A C 1
ATOM 866 O O . TYR A 1 106 ? 7.431 1.240 -10.960 1.00 93.56 106 TYR A O 1
ATOM 874 N N . ARG A 1 107 ? 6.495 0.898 -12.980 1.00 92.31 107 ARG A N 1
ATOM 875 C CA . ARG A 1 107 ? 7.541 1.606 -13.716 1.00 92.31 107 ARG A CA 1
ATOM 876 C C . ARG A 1 107 ? 7.177 3.079 -13.768 1.00 92.31 107 ARG A C 1
ATOM 878 O O . ARG A 1 107 ? 6.226 3.442 -14.450 1.00 92.31 107 ARG A O 1
ATOM 885 N N . TYR A 1 108 ? 7.956 3.916 -13.096 1.00 88.25 108 TYR A N 1
ATOM 886 C CA . TYR A 1 108 ? 7.919 5.344 -13.353 1.00 88.25 108 TYR A CA 1
ATOM 887 C C . TYR A 1 108 ? 8.768 5.615 -14.603 1.00 88.25 108 TYR A C 1
ATOM 889 O O . TYR A 1 108 ? 9.960 5.282 -14.596 1.00 88.25 108 TYR A O 1
ATOM 897 N N . PRO A 1 109 ? 8.189 6.176 -15.680 1.00 86.06 109 PRO A N 1
ATOM 898 C CA . PRO A 1 109 ? 8.907 6.392 -16.936 1.00 86.06 109 PRO A CA 1
ATOM 899 C C . PRO A 1 109 ? 10.014 7.446 -16.817 1.00 86.06 109 PRO A C 1
ATOM 901 O O . PRO A 1 109 ? 10.808 7.593 -17.738 1.00 86.06 109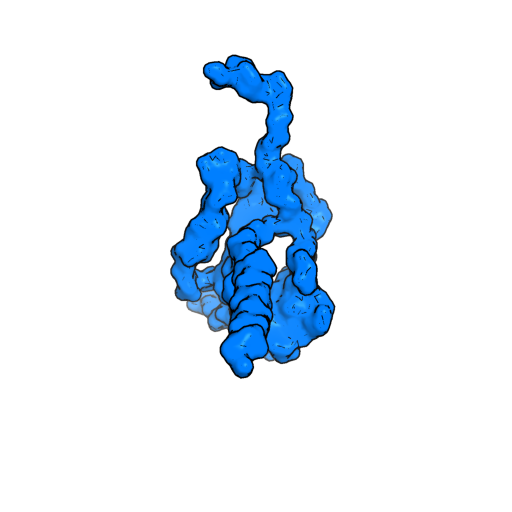 PRO A O 1
ATOM 904 N N . GLY A 1 110 ? 10.094 8.137 -15.679 1.00 80.25 110 GLY A N 1
ATOM 905 C CA . GLY A 1 110 ? 10.905 9.330 -15.531 1.00 80.25 110 GLY A CA 1
ATOM 906 C C . GLY A 1 110 ? 10.134 10.554 -16.008 1.00 80.25 110 GLY A C 1
ATOM 907 O O . GLY A 1 110 ? 9.138 10.451 -16.720 1.00 80.25 110 GLY A O 1
ATOM 908 N N . TYR A 1 111 ? 10.593 11.720 -15.583 1.00 79.69 111 TYR A N 1
ATOM 909 C CA . TYR A 1 111 ? 10.079 12.999 -16.051 1.00 79.69 111 TYR A CA 1
ATOM 910 C C . TYR A 1 111 ? 11.265 13.924 -16.271 1.00 79.69 111 TYR A C 1
ATOM 912 O O . TYR A 1 111 ? 12.176 13.979 -15.438 1.00 79.69 111 TYR A O 1
ATOM 920 N N . HIS A 1 112 ? 11.260 14.602 -17.410 1.00 69.25 112 HIS A N 1
ATOM 921 C CA . HIS A 1 112 ? 12.282 15.560 -17.785 1.00 69.25 112 HIS A CA 1
ATOM 922 C C . HIS A 1 112 ? 11.597 16.879 -18.105 1.00 69.25 112 HIS A C 1
ATOM 924 O O . HIS A 1 112 ? 10.780 16.945 -19.021 1.00 69.25 112 HIS A O 1
ATOM 930 N N . ASP A 1 113 ? 11.933 17.909 -17.343 1.00 72.94 113 ASP A N 1
ATOM 931 C CA . ASP A 1 113 ? 11.501 19.279 -17.593 1.00 72.94 113 ASP A CA 1
ATOM 932 C C . ASP A 1 113 ? 12.596 20.243 -17.132 1.00 72.94 113 ASP A C 1
ATOM 934 O O . ASP A 1 113 ? 13.561 19.835 -16.482 1.00 72.94 113 ASP A O 1
ATOM 938 N N . TYR A 1 114 ? 12.448 21.529 -17.441 1.00 66.50 114 TYR A N 1
ATOM 939 C CA . TYR A 1 114 ? 13.461 22.568 -17.253 1.00 66.50 114 TYR A CA 1
ATOM 940 C C . TYR A 1 114 ? 14.049 22.649 -15.833 1.00 66.50 114 TYR A C 1
ATOM 942 O O . TYR A 1 114 ? 15.169 23.129 -15.670 1.00 66.50 114 TYR A O 1
ATOM 950 N N . PHE A 1 115 ? 13.328 22.175 -14.811 1.00 68.44 115 PHE A N 1
ATOM 951 C CA . PHE A 1 115 ? 13.727 22.272 -13.402 1.00 68.44 115 PHE A CA 1
ATOM 952 C C . PHE A 1 115 ? 13.996 20.929 -12.714 1.00 68.44 115 PHE A C 1
ATOM 954 O O . PHE A 1 115 ? 14.596 20.914 -11.638 1.00 68.44 115 PHE A O 1
ATOM 961 N N . LEU A 1 116 ? 13.536 19.805 -13.276 1.00 64.31 116 LEU A N 1
ATOM 962 C CA . LEU A 1 116 ? 13.531 18.512 -12.588 1.00 64.31 116 LEU A CA 1
ATOM 963 C C . LEU A 1 116 ? 13.848 17.371 -13.554 1.00 64.31 116 LEU A C 1
ATOM 965 O O . LEU A 1 116 ? 13.146 17.154 -14.538 1.00 64.31 116 LEU A O 1
ATOM 969 N N . ASN A 1 117 ? 14.873 16.598 -13.193 1.00 71.00 117 ASN A N 1
ATOM 970 C CA . ASN A 1 117 ? 15.265 15.375 -13.883 1.00 71.00 117 ASN A CA 1
ATOM 971 C C . ASN A 1 117 ? 15.012 14.180 -12.974 1.00 71.00 117 ASN A C 1
ATOM 973 O O . ASN A 1 117 ? 15.838 13.848 -12.123 1.00 71.00 117 ASN A O 1
ATOM 977 N N . TYR A 1 118 ? 13.878 13.516 -13.173 1.00 75.56 118 TYR A N 1
ATOM 978 C CA . TYR A 1 118 ? 13.612 12.236 -12.538 1.00 75.56 118 TYR A CA 1
ATOM 979 C C . TYR A 1 118 ? 13.994 11.114 -13.487 1.00 75.56 118 TYR A C 1
ATOM 981 O O . TYR A 1 118 ? 13.308 10.865 -14.478 1.00 75.56 118 TYR A O 1
ATOM 989 N N . ALA A 1 119 ? 15.078 10.417 -13.152 1.00 84.94 119 ALA A N 1
ATOM 990 C CA . ALA A 1 119 ? 15.469 9.213 -13.865 1.00 84.94 119 ALA A CA 1
ATOM 991 C C . ALA A 1 119 ? 14.335 8.166 -13.823 1.00 84.94 119 ALA A C 1
ATOM 993 O O . ALA A 1 119 ? 13.648 8.045 -12.794 1.00 84.94 119 ALA A O 1
ATOM 994 N N . PRO A 1 120 ? 14.145 7.397 -14.909 1.00 89.00 120 PRO A N 1
ATOM 995 C CA . PRO A 1 120 ? 13.276 6.231 -14.900 1.00 89.00 120 PRO A CA 1
ATOM 996 C C . PRO A 1 120 ? 13.647 5.289 -13.751 1.00 89.00 120 PRO A C 1
ATOM 998 O O . PRO A 1 120 ? 14.824 5.053 -13.478 1.00 89.00 120 PRO A O 1
ATOM 1001 N N . HIS A 1 121 ? 12.645 4.766 -13.054 1.00 92.00 121 HIS A N 1
ATOM 1002 C CA . HIS A 1 121 ? 12.867 3.869 -11.923 1.00 92.00 121 HIS A CA 1
ATOM 1003 C C . HIS A 1 121 ? 11.654 2.981 -11.669 1.00 92.00 121 HIS A C 1
ATOM 1005 O O . HIS A 1 121 ? 10.536 3.253 -12.110 1.00 92.00 121 HIS A O 1
ATOM 1011 N N . TRP A 1 122 ? 11.870 1.905 -10.930 1.00 94.31 122 TRP A N 1
ATOM 1012 C CA . TRP A 1 122 ? 10.817 1.052 -10.407 1.00 94.31 122 TRP A CA 1
ATOM 1013 C C . TRP A 1 122 ? 10.457 1.495 -8.998 1.00 94.31 122 TRP A C 1
ATOM 1015 O O . TRP A 1 122 ? 11.321 1.601 -8.131 1.00 94.31 122 TRP A O 1
ATOM 1025 N N . ARG A 1 123 ? 9.170 1.726 -8.756 1.00 94.62 123 ARG A N 1
ATOM 1026 C CA . ARG A 1 123 ? 8.626 1.746 -7.400 1.00 94.62 123 ARG A CA 1
ATOM 1027 C C . ARG A 1 123 ? 8.200 0.330 -7.061 1.00 94.62 123 ARG A C 1
ATOM 1029 O O . ARG A 1 123 ? 7.489 -0.306 -7.840 1.00 94.62 123 ARG A O 1
ATOM 1036 N N . CYS A 1 124 ? 8.619 -0.147 -5.903 1.00 96.44 124 CYS A N 1
ATOM 1037 C CA . CYS A 1 124 ? 8.431 -1.526 -5.487 1.00 96.44 124 CYS A CA 1
ATOM 1038 C C . CYS A 1 124 ? 7.735 -1.576 -4.129 1.00 96.44 124 CYS A C 1
ATOM 1040 O O . CYS A 1 124 ? 8.055 -0.788 -3.238 1.00 96.44 124 CYS A O 1
ATOM 1042 N N . ILE A 1 125 ? 6.811 -2.522 -3.968 1.00 97.56 125 ILE A N 1
ATOM 1043 C CA . ILE A 1 125 ? 6.116 -2.816 -2.712 1.00 97.56 125 ILE A CA 1
ATOM 1044 C C . ILE A 1 125 ? 6.193 -4.325 -2.463 1.00 97.56 125 ILE A C 1
ATOM 1046 O O . ILE A 1 125 ? 5.685 -5.106 -3.260 1.00 97.56 125 ILE A O 1
ATOM 1050 N N . ALA A 1 126 ? 6.807 -4.740 -1.354 1.00 97.81 126 ALA A N 1
ATOM 1051 C CA . ALA A 1 126 ? 6.863 -6.131 -0.901 1.00 97.81 126 ALA A CA 1
ATOM 1052 C C . ALA A 1 126 ? 5.925 -6.356 0.287 1.00 97.81 126 ALA A C 1
ATOM 1054 O O . ALA A 1 126 ? 6.207 -5.909 1.401 1.00 97.81 126 ALA A O 1
ATOM 1055 N N . VAL A 1 127 ? 4.841 -7.093 0.079 1.00 97.44 127 VAL A N 1
ATOM 1056 C CA . VAL A 1 127 ? 3.777 -7.328 1.065 1.00 97.44 127 VAL A CA 1
ATOM 1057 C C . VAL A 1 127 ? 3.961 -8.695 1.722 1.00 97.44 127 VAL A C 1
ATOM 1059 O O . VAL A 1 127 ? 4.352 -9.655 1.060 1.00 97.44 127 VAL A O 1
ATOM 1062 N N . SER A 1 128 ? 3.751 -8.795 3.039 1.00 96.31 128 SER A N 1
ATOM 1063 C CA . SER A 1 128 ? 3.755 -10.095 3.728 1.00 96.31 128 SER A CA 1
ATOM 1064 C C . SER A 1 128 ? 2.540 -10.940 3.314 1.00 96.31 128 SER A C 1
ATOM 1066 O O . SER A 1 128 ? 1.506 -10.364 2.987 1.00 96.31 128 SER A O 1
ATOM 1068 N N . PRO A 1 129 ? 2.613 -12.285 3.346 1.00 91.00 129 PRO A N 1
ATOM 1069 C CA . PRO A 1 129 ? 1.503 -13.144 2.919 1.00 91.00 129 PRO A CA 1
ATOM 1070 C C . PRO A 1 129 ? 0.191 -12.882 3.676 1.00 91.00 129 PRO A C 1
ATOM 1072 O O . PRO A 1 129 ? -0.892 -12.951 3.108 1.00 91.00 129 PRO A O 1
ATOM 1075 N N . ASP A 1 130 ? 0.294 -12.519 4.955 1.00 92.06 130 ASP A N 1
ATOM 1076 C CA . ASP A 1 130 ? -0.827 -12.139 5.824 1.00 92.06 130 ASP A CA 1
ATOM 1077 C C . ASP A 1 130 ? -1.283 -10.676 5.653 1.00 92.06 130 ASP A C 1
ATOM 1079 O O . ASP A 1 130 ? -2.207 -10.220 6.327 1.00 92.06 130 ASP A O 1
ATOM 1083 N N . LYS A 1 131 ? -0.620 -9.920 4.769 1.00 93.88 131 LYS A N 1
ATOM 1084 C CA . LYS A 1 131 ? -0.825 -8.490 4.510 1.00 93.88 131 LYS A CA 1
ATOM 1085 C C . LYS A 1 131 ? -0.626 -7.595 5.738 1.00 93.88 131 LYS A C 1
ATOM 1087 O O . LYS A 1 131 ? -0.997 -6.425 5.694 1.00 93.88 131 LYS A O 1
ATOM 1092 N N . ASN A 1 132 ? -0.015 -8.082 6.818 1.00 95.56 132 ASN A N 1
ATOM 1093 C CA . ASN A 1 132 ? 0.181 -7.310 8.051 1.00 95.56 132 ASN A CA 1
ATOM 1094 C C . ASN A 1 132 ? 1.326 -6.295 7.974 1.00 95.56 132 ASN A C 1
ATOM 1096 O O . ASN A 1 132 ? 1.453 -5.428 8.836 1.00 95.56 132 ASN A O 1
ATOM 1100 N N . SER A 1 133 ? 2.169 -6.370 6.947 1.00 97.19 133 SER A N 1
ATOM 1101 C CA . SER A 1 133 ? 3.240 -5.402 6.734 1.00 97.19 133 SER A CA 1
ATOM 1102 C C . SER A 1 133 ? 3.607 -5.296 5.265 1.00 97.19 133 SER A C 1
ATOM 1104 O O . SER A 1 133 ? 3.451 -6.253 4.500 1.00 97.19 133 SER A O 1
ATOM 1106 N N . PHE A 1 134 ? 4.210 -4.176 4.889 1.00 98.00 134 PHE A N 1
ATOM 1107 C CA . PHE A 1 134 ? 4.905 -4.082 3.616 1.00 98.00 134 PHE A CA 1
ATOM 1108 C C . PHE A 1 134 ? 6.187 -3.260 3.718 1.00 98.00 134 PHE A C 1
ATOM 1110 O O . PHE A 1 134 ? 6.408 -2.511 4.670 1.00 98.00 134 PHE A O 1
ATOM 1117 N N . ILE A 1 135 ? 7.047 -3.432 2.720 1.00 98.25 135 ILE A N 1
ATOM 1118 C CA . ILE A 1 135 ? 8.256 -2.637 2.517 1.00 98.25 135 ILE A CA 1
ATOM 1119 C C . ILE A 1 135 ? 8.103 -1.937 1.175 1.00 98.25 135 ILE A C 1
ATOM 1121 O O . ILE A 1 135 ? 7.786 -2.607 0.195 1.00 98.25 135 ILE A O 1
ATOM 1125 N N . SER A 1 136 ? 8.331 -0.629 1.113 1.00 97.56 136 SER A N 1
ATOM 1126 C CA . SER A 1 136 ? 8.425 0.099 -0.155 1.00 97.56 136 SER A CA 1
ATOM 1127 C C . SER A 1 136 ? 9.854 0.556 -0.411 1.00 97.56 136 SER A C 1
ATOM 1129 O O . SER A 1 136 ? 10.608 0.801 0.531 1.00 97.56 136 SER A O 1
ATOM 1131 N N . TRP A 1 137 ? 10.255 0.621 -1.678 1.00 97.50 137 TRP A N 1
ATOM 1132 C CA . TRP A 1 137 ? 11.535 1.195 -2.100 1.00 97.50 137 TRP A CA 1
ATOM 1133 C C . TRP A 1 137 ? 11.485 1.627 -3.565 1.00 97.50 137 TRP A C 1
ATOM 1135 O O . TRP A 1 137 ? 10.590 1.232 -4.316 1.00 97.50 137 TRP A O 1
ATOM 1145 N N . THR A 1 138 ? 12.486 2.407 -3.960 1.00 95.44 138 THR A N 1
ATOM 1146 C CA . THR A 1 138 ? 12.778 2.731 -5.354 1.00 95.44 138 THR A CA 1
ATOM 1147 C C . THR A 1 138 ? 13.994 1.935 -5.813 1.00 95.44 138 THR A C 1
ATOM 1149 O O . THR A 1 138 ? 14.980 1.844 -5.083 1.00 95.44 138 THR A O 1
ATOM 1152 N N . GLU A 1 139 ? 13.926 1.358 -7.008 1.00 95.44 139 GLU A N 1
ATOM 1153 C CA . GLU A 1 139 ? 15.014 0.633 -7.668 1.00 95.44 139 GLU A CA 1
ATOM 1154 C C . GLU A 1 1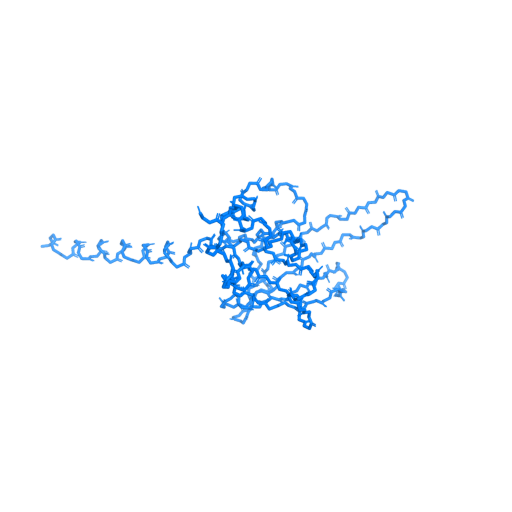39 ? 15.283 1.264 -9.041 1.00 95.44 139 GLU A C 1
ATOM 1156 O O . GLU A 1 139 ? 14.382 1.352 -9.878 1.00 95.44 139 GLU A O 1
ATOM 1161 N N . TYR A 1 140 ? 16.505 1.740 -9.260 1.00 92.12 140 TYR A N 1
ATOM 1162 C CA . TYR A 1 140 ? 16.943 2.340 -10.521 1.00 92.12 140 TYR A CA 1
ATOM 1163 C C . TYR A 1 140 ? 17.512 1.277 -11.468 1.00 92.12 140 TYR A C 1
ATOM 1165 O O . TYR A 1 140 ? 17.822 0.159 -11.058 1.00 92.12 140 TYR A O 1
ATOM 1173 N N . ASP A 1 141 ? 17.644 1.622 -12.750 1.00 89.56 141 ASP A N 1
ATOM 1174 C CA . ASP A 1 141 ? 18.090 0.681 -13.791 1.00 89.56 141 ASP A CA 1
ATOM 1175 C C . ASP A 1 141 ? 19.539 0.203 -13.609 1.00 89.56 141 ASP A C 1
ATOM 1177 O O . ASP A 1 141 ? 19.898 -0.872 -14.083 1.00 89.56 141 ASP A O 1
ATOM 1181 N N . ASP A 1 142 ? 20.359 0.968 -12.888 1.00 90.00 142 ASP A N 1
ATOM 1182 C CA . ASP A 1 142 ? 21.725 0.603 -12.493 1.00 90.00 142 ASP A CA 1
ATOM 1183 C C . ASP A 1 142 ? 21.770 -0.357 -11.283 1.00 90.00 142 ASP A C 1
ATOM 1185 O O . ASP A 1 142 ? 22.847 -0.748 -10.834 1.00 90.00 142 ASP A O 1
ATOM 1189 N N . GLY A 1 143 ? 20.607 -0.738 -10.743 1.00 89.75 143 GLY A N 1
ATOM 1190 C CA . GLY A 1 143 ? 20.469 -1.572 -9.552 1.00 89.75 143 GLY A CA 1
ATOM 1191 C C . GLY A 1 143 ? 20.528 -0.804 -8.228 1.00 89.75 143 GLY A C 1
ATOM 1192 O O . GLY A 1 143 ? 20.392 -1.418 -7.167 1.00 89.75 143 GLY A O 1
ATOM 1193 N N . THR A 1 144 ? 20.694 0.523 -8.250 1.00 94.00 144 THR A N 1
ATOM 1194 C CA . THR A 1 144 ? 20.682 1.350 -7.039 1.00 94.00 144 THR A CA 1
ATOM 1195 C C . THR A 1 144 ? 19.314 1.275 -6.358 1.00 94.00 144 THR A C 1
ATOM 1197 O O . THR A 1 144 ? 18.271 1.435 -6.992 1.00 94.00 144 THR A O 1
ATOM 1200 N N . ILE A 1 145 ? 19.308 1.075 -5.036 1.00 95.31 145 ILE A N 1
ATOM 1201 C CA . ILE A 1 145 ? 18.093 1.066 -4.210 1.00 95.31 145 ILE A CA 1
ATOM 1202 C C . ILE A 1 145 ? 18.074 2.299 -3.309 1.00 95.31 145 ILE A C 1
ATOM 1204 O O . ILE A 1 145 ? 19.036 2.562 -2.588 1.00 95.31 145 ILE A O 1
ATOM 1208 N N . SER A 1 146 ? 16.952 3.019 -3.281 1.00 94.88 146 SER A N 1
ATOM 1209 C CA . SER A 1 146 ? 16.760 4.195 -2.428 1.00 94.88 146 SER A CA 1
ATOM 1210 C C . SER A 1 146 ? 15.382 4.215 -1.760 1.00 94.88 146 SER A C 1
ATOM 1212 O O . SER A 1 146 ? 14.495 3.417 -2.075 1.00 94.88 146 SER A O 1
ATOM 1214 N N . GLY A 1 147 ? 15.207 5.113 -0.783 1.00 93.81 147 GLY A N 1
ATOM 1215 C CA . GLY A 1 147 ? 13.892 5.415 -0.208 1.00 93.81 147 GLY A CA 1
ATOM 1216 C C . GLY A 1 147 ? 13.210 4.243 0.502 1.00 93.81 147 GLY A C 1
ATOM 1217 O O . GLY A 1 147 ? 11.987 4.229 0.593 1.00 93.81 147 GLY A O 1
ATOM 1218 N N . LYS A 1 148 ? 13.974 3.255 0.989 1.00 97.31 148 LYS A N 1
ATOM 1219 C CA . LYS A 1 148 ? 13.412 2.065 1.634 1.00 97.31 148 LYS A CA 1
ATOM 1220 C C . LYS A 1 148 ? 12.649 2.437 2.908 1.00 97.31 148 LYS A C 1
ATOM 1222 O O . LYS A 1 148 ? 13.215 3.041 3.820 1.00 97.31 148 LYS A O 1
ATOM 1227 N N . GLN A 1 149 ? 11.383 2.049 2.984 1.00 97.62 149 GLN A N 1
ATOM 1228 C CA . GLN A 1 149 ? 10.486 2.339 4.101 1.00 97.62 149 GLN A CA 1
ATOM 1229 C C . GLN A 1 149 ? 9.706 1.087 4.510 1.00 97.62 149 GLN A C 1
ATOM 1231 O O . GLN A 1 149 ? 9.421 0.220 3.688 1.00 97.62 149 GLN A O 1
ATOM 1236 N N . TYR A 1 150 ? 9.372 0.996 5.798 1.00 98.25 150 TYR A N 1
ATOM 1237 C CA . TYR A 1 150 ? 8.701 -0.156 6.401 1.00 98.25 150 TYR A CA 1
ATOM 1238 C C . TYR A 1 150 ? 7.362 0.270 6.974 1.00 98.25 150 TYR A C 1
ATOM 1240 O O . TYR A 1 150 ? 7.289 1.276 7.681 1.00 98.25 150 TYR A O 1
ATOM 1248 N N . TYR A 1 151 ? 6.333 -0.526 6.728 1.00 98.44 151 TYR A N 1
ATOM 1249 C CA . TYR A 1 151 ? 4.966 -0.223 7.112 1.00 98.44 151 TYR A CA 1
ATOM 1250 C C . TYR A 1 151 ? 4.324 -1.404 7.820 1.00 98.44 151 TYR A C 1
ATOM 1252 O O . TYR A 1 151 ? 4.527 -2.560 7.437 1.00 98.44 151 TYR A O 1
ATOM 1260 N N . ILE A 1 152 ? 3.513 -1.092 8.825 1.00 97.81 152 ILE A N 1
ATOM 1261 C CA . ILE A 1 152 ? 2.716 -2.056 9.580 1.00 97.81 152 ILE A CA 1
ATOM 1262 C C . ILE A 1 152 ? 1.237 -1.765 9.367 1.00 97.81 152 ILE A C 1
ATOM 1264 O O . ILE A 1 152 ? 0.838 -0.608 9.209 1.00 97.81 152 ILE A O 1
ATOM 1268 N N . ARG A 1 153 ? 0.436 -2.826 9.306 1.00 96.38 153 ARG A N 1
ATOM 1269 C CA . ARG A 1 153 ? -1.011 -2.727 9.155 1.00 96.38 153 ARG A CA 1
ATOM 1270 C C . ARG A 1 153 ? -1.630 -2.184 10.440 1.00 96.38 153 ARG A C 1
ATOM 1272 O O . ARG A 1 153 ? -1.209 -2.546 11.533 1.00 96.38 153 ARG A O 1
ATOM 1279 N N . ILE A 1 154 ? -2.639 -1.342 10.274 1.00 94.69 154 ILE A N 1
ATOM 1280 C CA . ILE A 1 154 ? -3.479 -0.789 11.334 1.00 94.69 154 ILE A CA 1
ATOM 1281 C C . ILE A 1 154 ? -4.837 -1.481 11.261 1.00 94.69 154 ILE A C 1
ATOM 1283 O O . ILE A 1 154 ? -5.366 -1.679 10.158 1.00 94.69 154 ILE A O 1
ATOM 1287 N N . ASP A 1 155 ? -5.424 -1.833 12.406 1.00 90.56 155 ASP A N 1
ATOM 1288 C CA . ASP A 1 155 ? -6.813 -2.283 12.416 1.00 90.56 155 ASP A CA 1
ATOM 1289 C C . ASP A 1 155 ? -7.721 -1.096 12.055 1.00 90.56 155 ASP A C 1
ATOM 1291 O O . ASP A 1 155 ? -7.621 -0.010 12.626 1.00 90.56 155 ASP A O 1
ATOM 1295 N N . LYS A 1 156 ? -8.649 -1.290 11.111 1.00 88.94 156 LYS A N 1
ATOM 1296 C CA . LYS A 1 156 ? -9.616 -0.255 10.715 1.00 88.94 156 LYS A CA 1
ATOM 1297 C C . LYS A 1 156 ? -10.362 0.322 11.927 1.00 88.94 156 LYS A C 1
ATOM 1299 O O . LYS A 1 156 ? -10.678 1.507 11.925 1.00 88.94 156 LYS A O 1
ATOM 1304 N N . LYS A 1 157 ? -10.596 -0.472 12.979 1.00 86.69 157 LYS A N 1
ATOM 1305 C CA . LYS A 1 157 ? -11.218 -0.026 14.236 1.00 86.69 157 LYS A CA 1
ATOM 1306 C C . LYS A 1 157 ? -10.407 1.041 14.970 1.00 86.69 157 LYS A C 1
ATOM 1308 O O . LYS A 1 157 ? -10.999 1.901 15.606 1.00 86.69 157 LYS A O 1
ATOM 1313 N N . GLU A 1 158 ? -9.080 1.032 14.858 1.00 88.19 158 GLU A N 1
ATOM 1314 C CA . GLU A 1 158 ? -8.207 2.061 15.446 1.00 88.19 158 GLU A CA 1
ATOM 1315 C C . GLU A 1 158 ? -8.282 3.402 14.694 1.00 88.19 158 GLU A C 1
ATOM 1317 O O . GLU A 1 158 ? -7.852 4.440 15.201 1.00 88.19 158 GLU A O 1
ATOM 1322 N N . LEU A 1 159 ? -8.833 3.391 13.477 1.00 87.50 159 LEU A N 1
ATOM 1323 C CA . LEU A 1 159 ? -9.080 4.578 12.656 1.00 87.50 159 LEU A CA 1
ATOM 1324 C C . LEU A 1 159 ? -10.516 5.098 12.789 1.00 87.50 159 LEU A C 1
ATOM 1326 O O . LEU A 1 159 ? -10.810 6.205 12.341 1.00 87.50 159 LEU A O 1
ATOM 1330 N N . LEU A 1 160 ? -11.410 4.322 13.393 1.00 79.44 160 LEU A N 1
ATOM 1331 C CA . LEU A 1 160 ? -12.753 4.778 13.716 1.00 79.44 160 LEU A CA 1
ATOM 1332 C C . LEU A 1 160 ? -12.723 5.535 15.051 1.00 79.44 160 LEU A C 1
ATOM 1334 O O . LEU A 1 160 ? -11.883 5.246 15.908 1.00 79.44 160 LEU A O 1
ATOM 1338 N N . PRO A 1 161 ? -13.599 6.536 15.246 1.00 63.84 161 PRO A N 1
ATOM 1339 C CA . PRO A 1 161 ? -13.748 7.144 16.558 1.00 63.84 161 PRO A CA 1
ATOM 1340 C C . PRO A 1 161 ? -14.066 6.052 17.585 1.00 63.84 161 PRO A C 1
ATOM 1342 O O . PRO A 1 161 ? -14.941 5.214 17.370 1.00 63.84 161 PRO A O 1
ATOM 1345 N N . LYS A 1 162 ? -13.344 6.061 18.707 1.00 64.38 162 LYS A N 1
ATOM 1346 C CA . LYS A 1 162 ? -13.798 5.350 19.901 1.00 64.38 162 LYS A CA 1
ATOM 1347 C C . LYS A 1 162 ? -15.055 6.082 20.356 1.00 64.38 162 LYS A C 1
ATOM 1349 O O . LYS A 1 162 ? -14.982 7.300 20.505 1.00 64.38 162 LYS A O 1
ATOM 1354 N N . ILE A 1 163 ? -16.165 5.361 20.523 1.00 57.72 163 ILE A N 1
ATOM 1355 C CA . ILE A 1 163 ? -17.368 5.910 21.161 1.00 57.72 163 ILE A CA 1
ATOM 1356 C C . ILE A 1 163 ? -16.896 6.550 22.461 1.00 57.72 163 ILE A C 1
ATOM 1358 O O . ILE A 1 163 ? -16.276 5.877 23.289 1.00 57.72 163 ILE A O 1
ATOM 1362 N N . SER A 1 164 ? -17.076 7.860 22.573 1.00 52.97 164 SER A N 1
ATOM 1363 C CA . SER A 1 164 ? -16.798 8.557 23.818 1.00 52.97 164 SER A CA 1
ATOM 1364 C C . SER A 1 164 ? -18.076 8.554 24.638 1.00 52.97 164 SER A C 1
ATOM 1366 O O . SER A 1 164 ? -19.166 8.653 24.077 1.00 52.97 164 SER A O 1
ATOM 1368 N N . ASP A 1 165 ? -17.958 8.493 25.962 1.00 54.50 165 ASP A N 1
ATOM 1369 C CA . ASP A 1 165 ? -19.101 8.561 26.881 1.00 54.50 165 ASP A CA 1
ATOM 1370 C C . ASP A 1 165 ? -19.899 9.881 26.763 1.00 54.50 165 ASP A C 1
ATOM 1372 O O . ASP A 1 165 ? -20.749 10.143 27.590 1.00 54.50 165 ASP A O 1
ATOM 1376 N N . TYR A 1 166 ? -19.649 10.754 25.785 1.00 52.88 166 TYR A N 1
ATOM 1377 C CA . TYR A 1 166 ? -20.434 11.966 25.531 1.00 52.88 166 TYR A CA 1
ATOM 1378 C C . TYR A 1 166 ? -21.277 11.882 24.251 1.00 52.88 166 TYR A C 1
ATOM 1380 O O . TYR A 1 166 ? -22.082 12.777 24.002 1.00 52.88 166 TYR A O 1
ATOM 1388 N N . ASP A 1 167 ? -21.141 10.814 23.457 1.00 52.50 167 ASP A N 1
ATOM 1389 C CA . ASP A 1 167 ? -21.883 10.660 22.198 1.00 52.50 167 ASP A CA 1
ATOM 1390 C C . ASP A 1 167 ? -23.395 10.426 22.427 1.00 52.50 167 ASP A C 1
ATOM 1392 O O . ASP A 1 167 ? -24.185 10.653 21.518 1.00 52.50 167 ASP A O 1
ATOM 1396 N N . PHE A 1 168 ? -23.826 10.071 23.649 1.00 58.81 168 PHE A N 1
ATOM 1397 C CA . PHE A 1 168 ? -25.249 9.939 24.016 1.00 58.81 168 PHE A CA 1
ATOM 1398 C C . PHE A 1 168 ? -25.964 11.274 24.290 1.00 58.81 168 PHE A C 1
ATOM 1400 O O . PHE A 1 168 ? -27.179 11.291 24.463 1.00 58.81 168 PHE A O 1
ATOM 1407 N N . LEU A 1 169 ? -25.234 12.390 24.400 1.00 51.97 169 LEU A N 1
ATOM 1408 C CA . LEU A 1 169 ? -25.811 13.697 24.758 1.00 51.97 169 LEU A CA 1
ATOM 1409 C C . LEU A 1 169 ? -26.359 14.481 23.557 1.00 51.97 169 LEU A C 1
ATOM 1411 O O . LEU A 1 169 ? -26.912 15.563 23.747 1.00 51.97 169 LEU A O 1
ATOM 1415 N N . TYR A 1 170 ? -26.171 13.968 22.340 1.00 50.94 170 TYR A N 1
ATOM 1416 C CA . TYR A 1 170 ? -26.527 14.654 21.096 1.00 50.94 170 TYR A CA 1
ATOM 1417 C C . TYR A 1 170 ? -27.433 13.817 20.167 1.00 50.94 170 TYR A C 1
ATOM 1419 O O . TYR A 1 170 ? -27.575 14.180 18.998 1.00 50.94 170 TYR A O 1
ATOM 1427 N N . GLU A 1 171 ? -28.040 12.735 20.676 1.00 48.03 171 GLU A N 1
ATOM 1428 C CA . GLU A 1 171 ? -29.238 12.100 20.083 1.00 48.03 171 GLU A CA 1
ATOM 1429 C C . GLU A 1 171 ? -30.516 12.821 20.539 1.00 48.03 171 GLU A C 1
ATOM 1431 O O . GLU A 1 171 ? -31.424 12.985 19.692 1.00 48.03 171 GLU A O 1
#